Protein AF-A0AAJ1HQI1-F1 (afdb_monomer)

Secondary structure (DSSP, 8-state):
--TTSHHHHTTS-TTTHHHHHHHHHHHHHHHHHHHHHHHHHTTTS--SS-----------------------------PPPSSSEEEE-GGGBS-HHHHTTTT-S--EEEESSS----SSSEEEEEE-TTSSEEEEEETT--EEEEE-----B-

InterPro domains:
  IPR001127 Phosphotransferase system, sugar-specific permease EIIA type 1 [PF00358] (78-149)
  IPR001127 Phosphotransferase system, sugar-specific permease EIIA type 1 [PS51093] (95-154)
  IPR011055 Duplicated hybrid motif [G3DSA:2.70.70.10] (65-152)
  IPR011055 Duplicated hybrid motif [SSF51261] (72-149)
  IPR050890 Phosphotransferase system EIIA component [PTHR45008] (69-149)

Structure (mmCIF, N/CA/C/O backbone):
data_AF-A0AAJ1HQI1-F1
#
_entry.id   AF-A0AAJ1HQI1-F1
#
loop_
_atom_site.group_PDB
_atom_site.id
_atom_site.type_symbol
_atom_site.label_atom_id
_atom_site.label_alt_id
_atom_site.label_comp_id
_atom_site.label_asym_id
_atom_site.label_entity_id
_atom_site.label_seq_id
_atom_site.pdbx_PDB_ins_code
_atom_site.Cartn_x
_atom_site.Cartn_y
_atom_site.Cartn_z
_atom_site.occupancy
_atom_site.B_iso_or_equiv
_atom_site.auth_seq_id
_atom_site.auth_comp_id
_atom_site.auth_asym_id
_atom_site.auth_atom_id
_atom_site.pdbx_PDB_model_num
ATOM 1 N N . MET A 1 1 ? 1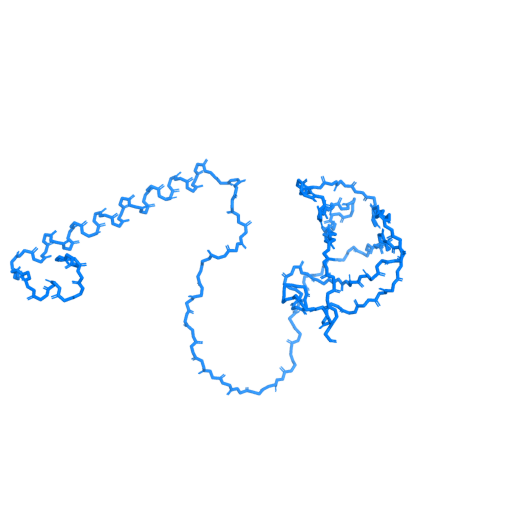7.252 -12.475 -39.059 1.00 40.91 1 MET A N 1
ATOM 2 C CA . MET A 1 1 ? 17.918 -11.509 -38.163 1.00 40.91 1 MET A CA 1
ATOM 3 C C . MET A 1 1 ? 18.613 -10.498 -39.052 1.00 40.91 1 MET A C 1
ATOM 5 O O . MET A 1 1 ? 19.528 -10.877 -39.768 1.00 40.91 1 MET A O 1
ATOM 9 N N . GLY A 1 2 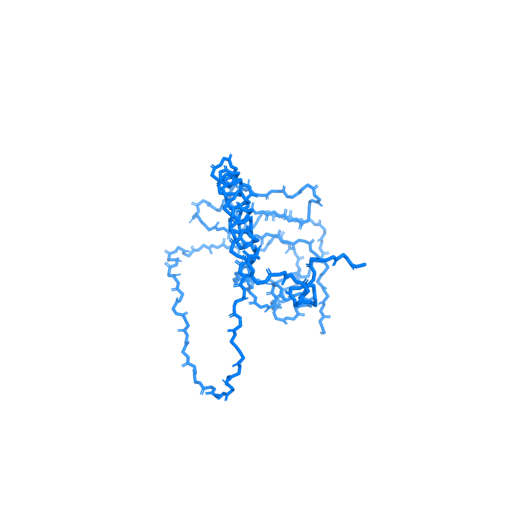? 18.029 -9.302 -39.161 1.00 47.66 2 GLY A N 1
ATOM 10 C CA . GLY A 1 2 ? 18.377 -8.305 -40.177 1.00 47.66 2 GLY A CA 1
ATOM 11 C C . GLY A 1 2 ? 19.727 -7.633 -39.933 1.00 47.66 2 GLY A C 1
ATOM 12 O O . GLY A 1 2 ? 20.328 -7.784 -38.873 1.00 47.66 2 GLY A O 1
ATOM 13 N N . SER A 1 3 ? 20.164 -6.852 -40.916 1.00 51.88 3 SER A N 1
ATOM 14 C CA . SER A 1 3 ? 21.410 -6.070 -40.986 1.00 51.88 3 SER A CA 1
ATOM 15 C C . SER A 1 3 ? 21.609 -5.009 -39.885 1.00 51.88 3 SER A C 1
ATOM 17 O O . SER A 1 3 ? 22.483 -4.163 -40.015 1.00 51.88 3 SER A O 1
ATOM 19 N N . ALA A 1 4 ? 20.820 -5.046 -38.810 1.00 54.47 4 ALA A N 1
ATOM 20 C CA . ALA A 1 4 ? 20.795 -4.069 -37.722 1.00 54.47 4 ALA A CA 1
ATOM 21 C C . ALA A 1 4 ? 21.270 -4.649 -36.370 1.00 54.47 4 ALA A C 1
ATOM 23 O O . ALA A 1 4 ? 20.936 -4.121 -35.316 1.00 54.47 4 ALA A O 1
ATOM 24 N N . GLY A 1 5 ? 21.999 -5.771 -36.373 1.00 62.53 5 GLY A N 1
ATOM 25 C CA . GLY A 1 5 ? 22.680 -6.297 -35.179 1.00 62.53 5 GLY A CA 1
ATOM 26 C C . GLY A 1 5 ? 24.162 -5.905 -35.137 1.00 62.53 5 GLY A C 1
ATOM 27 O O . GLY A 1 5 ? 24.727 -5.541 -36.164 1.00 62.53 5 GLY A O 1
ATOM 28 N N . PHE A 1 6 ? 24.822 -6.068 -33.982 1.00 61.72 6 PHE A N 1
ATOM 29 C CA . PHE A 1 6 ? 26.265 -5.809 -33.786 1.00 61.72 6 PHE A CA 1
ATOM 30 C C . PHE A 1 6 ? 27.164 -6.510 -34.831 1.00 61.72 6 PHE A C 1
ATOM 32 O O . PHE A 1 6 ? 28.185 -5.975 -35.249 1.00 61.72 6 PHE A O 1
ATOM 39 N N . ILE A 1 7 ? 26.734 -7.674 -35.334 1.00 63.72 7 ILE A N 1
ATOM 40 C CA . ILE A 1 7 ? 27.412 -8.419 -36.411 1.00 63.72 7 ILE A CA 1
ATOM 41 C C . ILE A 1 7 ? 27.259 -7.753 -37.797 1.00 63.72 7 ILE A C 1
ATOM 43 O O . ILE A 1 7 ? 28.123 -7.913 -38.653 1.00 63.72 7 ILE A O 1
ATOM 47 N N . GLY A 1 8 ? 26.195 -6.977 -38.030 1.00 62.06 8 GLY A N 1
ATOM 48 C CA . GLY A 1 8 ? 25.938 -6.264 -39.289 1.00 62.06 8 GLY A CA 1
ATOM 49 C C . GLY A 1 8 ? 26.769 -4.989 -39.470 1.00 62.06 8 GLY A C 1
ATOM 50 O O . GLY A 1 8 ? 27.042 -4.602 -40.605 1.00 62.06 8 GLY A O 1
ATOM 51 N N . PHE A 1 9 ? 27.238 -4.380 -38.376 1.00 63.78 9 PHE A N 1
ATOM 52 C CA . PHE A 1 9 ? 28.060 -3.163 -38.403 1.00 63.78 9 PHE A CA 1
ATOM 53 C C . PHE A 1 9 ? 29.417 -3.377 -39.099 1.00 63.78 9 PHE A C 1
ATOM 55 O O . PHE A 1 9 ? 29.901 -2.493 -39.799 1.00 63.78 9 PHE A O 1
ATOM 62 N N . LEU A 1 10 ? 29.988 -4.585 -39.001 1.00 65.56 10 LEU A N 1
ATOM 63 C CA . LEU A 1 10 ? 31.221 -4.967 -39.709 1.00 65.56 10 LEU A CA 1
ATOM 64 C C . LEU A 1 10 ? 31.037 -5.109 -41.230 1.00 65.56 10 LEU A C 1
ATOM 66 O O . LEU A 1 10 ? 32.026 -5.160 -41.957 1.00 65.56 10 LEU A O 1
ATOM 70 N N . SER A 1 11 ? 29.792 -5.193 -41.713 1.00 69.44 11 SER A N 1
ATOM 71 C CA . SER A 1 11 ? 29.471 -5.370 -43.133 1.00 69.44 11 SER A CA 1
ATOM 72 C C . SER A 1 11 ? 29.091 -4.061 -43.839 1.00 69.44 11 SER A C 1
ATOM 74 O O . SER A 1 11 ? 28.780 -4.095 -45.032 1.00 69.44 11 SER A O 1
ATOM 76 N N . ILE A 1 12 ? 29.087 -2.925 -43.129 1.00 71.88 12 ILE A N 1
ATOM 77 C CA . ILE A 1 12 ? 28.773 -1.611 -43.697 1.00 71.88 12 ILE A CA 1
ATOM 78 C C . ILE A 1 12 ? 30.047 -0.973 -44.268 1.00 71.88 12 ILE A C 1
ATOM 80 O O . ILE A 1 12 ? 31.119 -1.032 -43.666 1.00 71.88 12 ILE A O 1
ATOM 84 N N . ASP A 1 13 ? 29.949 -0.364 -45.450 1.00 73.56 13 ASP A N 1
ATOM 85 C CA . ASP A 1 13 ? 31.084 0.322 -46.069 1.00 73.56 13 ASP A CA 1
ATOM 86 C C . ASP A 1 13 ? 31.505 1.513 -45.189 1.00 73.56 13 ASP A C 1
ATOM 88 O O . ASP A 1 13 ? 30.660 2.331 -44.804 1.00 73.56 13 ASP A O 1
ATOM 92 N N . ALA A 1 14 ? 32.803 1.629 -44.881 1.00 73.06 14 ALA A N 1
ATOM 93 C CA . ALA A 1 14 ? 33.358 2.629 -43.962 1.00 73.06 14 ALA A CA 1
ATOM 94 C C . ALA A 1 14 ? 32.999 4.079 -44.344 1.00 73.06 14 ALA A C 1
ATOM 96 O O . ALA A 1 14 ? 32.963 4.959 -43.486 1.00 73.06 14 ALA A O 1
ATOM 97 N N . ARG A 1 15 ? 32.682 4.338 -45.621 1.00 80.44 15 ARG A N 1
ATOM 98 C CA . ARG A 1 15 ? 32.238 5.662 -46.092 1.00 80.44 15 ARG A CA 1
ATOM 99 C C . ARG A 1 15 ? 30.802 6.012 -45.691 1.00 80.44 15 ARG A C 1
ATOM 101 O O . ARG A 1 15 ? 30.464 7.189 -45.655 1.00 80.44 15 ARG A O 1
ATOM 108 N N . SER A 1 16 ? 29.963 5.018 -45.399 1.00 78.94 16 SER A N 1
ATOM 109 C CA . SER A 1 16 ? 28.541 5.190 -45.046 1.00 78.94 16 SER A CA 1
ATOM 110 C C . SER A 1 16 ? 28.269 5.203 -43.535 1.00 78.94 16 SER A C 1
ATOM 112 O O . SER A 1 16 ? 27.206 5.650 -43.107 1.00 78.94 16 SER A O 1
ATOM 114 N N . VAL A 1 17 ? 29.258 4.811 -42.723 1.00 80.12 17 VAL A N 1
ATOM 115 C CA . VAL A 1 17 ? 29.235 4.874 -41.250 1.00 80.12 17 VAL A CA 1
ATOM 116 C C . VAL A 1 17 ? 28.812 6.247 -40.698 1.00 80.12 17 VAL A C 1
ATOM 118 O O . VAL A 1 17 ? 27.937 6.267 -39.832 1.00 80.12 17 VAL A O 1
ATOM 121 N N . PRO A 1 18 ? 29.331 7.403 -41.174 1.00 82.62 18 PRO A N 1
ATOM 122 C CA . PRO A 1 18 ? 28.903 8.698 -40.638 1.00 82.62 18 PRO A CA 1
ATOM 123 C C . PRO A 1 18 ? 27.423 9.008 -40.912 1.00 82.62 18 PRO A C 1
ATOM 125 O O . PRO A 1 18 ? 26.777 9.649 -40.089 1.00 82.62 18 PRO A O 1
ATOM 128 N N . PHE A 1 19 ? 26.863 8.531 -42.029 1.00 84.00 19 PHE A N 1
ATOM 129 C CA . PHE A 1 19 ? 25.437 8.695 -42.332 1.00 84.00 19 PHE A CA 1
ATOM 130 C C . PHE A 1 19 ? 24.566 7.782 -41.457 1.00 84.00 19 PHE A C 1
ATOM 132 O O . PHE A 1 19 ? 23.525 8.208 -40.966 1.00 84.00 19 PHE A O 1
ATOM 139 N N . TYR A 1 20 ? 25.022 6.553 -41.198 1.00 82.00 20 TYR A N 1
ATOM 140 C CA . TYR A 1 20 ? 24.356 5.628 -40.279 1.00 82.00 20 TYR A CA 1
ATOM 141 C C . TYR A 1 20 ? 24.303 6.176 -38.842 1.00 82.00 20 TYR A C 1
ATOM 143 O O . TYR A 1 20 ? 23.225 6.223 -38.252 1.00 82.00 20 TYR A O 1
ATOM 151 N N . LEU A 1 21 ? 25.430 6.672 -38.311 1.00 85.75 21 LEU A N 1
ATOM 152 C CA . LEU A 1 21 ? 25.476 7.285 -36.976 1.00 85.75 21 LEU A CA 1
ATOM 153 C C . LEU A 1 21 ? 24.622 8.556 -36.892 1.00 85.75 21 LEU A C 1
ATOM 155 O O . LEU A 1 21 ? 23.986 8.808 -35.872 1.00 85.75 21 LEU A O 1
ATOM 159 N N . LEU A 1 22 ? 24.549 9.340 -37.973 1.00 89.06 22 LEU A N 1
ATOM 160 C CA . LEU A 1 22 ? 23.653 10.493 -38.040 1.00 89.06 22 LEU A CA 1
ATOM 161 C C . LEU A 1 22 ? 22.180 10.067 -37.912 1.00 89.06 22 LEU A C 1
ATOM 163 O O . LEU A 1 22 ? 21.436 10.672 -37.143 1.00 89.06 22 LEU A O 1
ATOM 167 N N . CYS A 1 23 ? 21.756 9.015 -38.619 1.00 84.06 23 CYS A N 1
ATOM 168 C CA . CYS A 1 23 ? 20.395 8.481 -38.512 1.00 84.06 23 CYS A CA 1
ATOM 169 C C . CYS A 1 23 ? 20.082 7.912 -37.119 1.00 84.06 23 CYS A C 1
ATOM 171 O O . CYS A 1 23 ? 18.964 8.087 -36.629 1.00 84.06 23 CYS A O 1
ATOM 173 N N . GLU A 1 24 ? 21.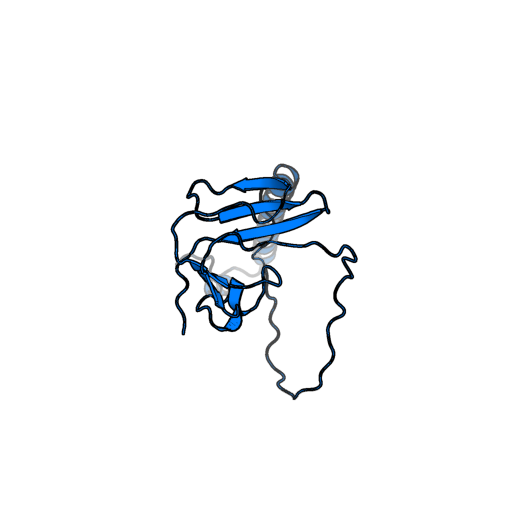050 7.262 -36.472 1.00 86.00 24 GLU A N 1
ATOM 174 C CA . GLU A 1 24 ? 20.916 6.756 -35.103 1.00 86.00 24 GLU A CA 1
ATOM 175 C C . GLU A 1 24 ? 20.690 7.905 -34.111 1.00 86.00 24 GLU A C 1
ATOM 177 O O . GLU A 1 24 ? 19.699 7.902 -33.380 1.00 86.00 24 GLU A O 1
ATOM 182 N N . VAL A 1 25 ? 21.535 8.941 -34.157 1.00 92.12 25 VAL A N 1
ATOM 183 C CA . VAL A 1 25 ? 21.399 10.127 -33.297 1.00 92.12 25 VAL A CA 1
ATOM 184 C C . VAL A 1 25 ? 20.059 10.823 -33.527 1.00 92.12 25 VAL A C 1
ATOM 186 O O . VAL A 1 25 ? 19.375 11.163 -32.565 1.00 92.12 25 VAL A O 1
ATOM 189 N N . ILE A 1 26 ? 19.636 10.990 -34.784 1.00 93.19 26 ILE A N 1
ATOM 190 C CA . ILE A 1 26 ? 18.328 11.580 -35.105 1.00 93.19 26 ILE A CA 1
ATOM 191 C C . ILE A 1 26 ? 17.190 10.750 -34.496 1.00 93.19 26 ILE A C 1
ATOM 193 O O . ILE A 1 26 ? 16.264 11.314 -33.918 1.00 93.19 26 ILE A O 1
ATOM 197 N N . SER A 1 27 ? 17.270 9.421 -34.572 1.00 88.69 27 SER A N 1
ATOM 198 C CA . SER A 1 27 ? 16.248 8.530 -34.012 1.00 88.69 27 SER A CA 1
ATOM 199 C C . SER A 1 27 ? 16.171 8.637 -32.485 1.00 88.69 27 SER A C 1
ATOM 201 O O . SER A 1 27 ? 15.072 8.743 -31.939 1.00 88.69 27 SER A O 1
ATOM 203 N N . PHE A 1 28 ? 17.319 8.691 -31.797 1.00 93.38 28 PHE A N 1
ATOM 204 C CA . PHE A 1 28 ? 17.378 8.909 -30.348 1.00 93.38 28 PHE A CA 1
ATOM 205 C C . PHE A 1 28 ? 16.816 10.271 -29.939 1.00 93.38 28 PHE A C 1
ATOM 207 O O . PHE A 1 28 ? 16.038 10.349 -28.992 1.00 93.38 28 PHE A O 1
ATOM 214 N N . VAL A 1 29 ? 17.162 11.338 -30.665 1.00 95.06 29 VAL A N 1
ATOM 215 C CA . VAL A 1 29 ? 16.659 12.689 -30.381 1.00 95.06 29 VAL A CA 1
ATOM 216 C C . VAL A 1 29 ? 15.146 12.754 -30.573 1.00 95.06 29 VAL A C 1
ATOM 218 O O . VAL A 1 29 ? 14.451 13.293 -29.718 1.00 95.06 29 VAL A O 1
ATOM 221 N N . ILE A 1 30 ? 14.608 12.165 -31.644 1.00 94.06 30 ILE A N 1
ATOM 222 C CA . ILE A 1 30 ? 13.157 12.132 -31.880 1.00 94.06 30 ILE A CA 1
ATOM 223 C C . ILE A 1 30 ? 12.443 11.355 -30.766 1.00 94.06 30 ILE A C 1
ATOM 225 O O . ILE A 1 30 ? 11.464 11.855 -30.215 1.00 94.06 30 ILE A O 1
ATOM 229 N N . ALA A 1 31 ? 12.937 10.171 -30.392 1.00 89.81 31 ALA A N 1
ATOM 230 C CA . ALA A 1 31 ? 12.357 9.381 -29.304 1.00 89.81 31 ALA A CA 1
ATOM 231 C C . ALA A 1 31 ? 12.412 10.120 -27.957 1.00 89.81 31 ALA A C 1
ATOM 233 O O . ALA A 1 31 ? 11.432 10.114 -27.208 1.00 89.81 31 ALA A O 1
ATOM 234 N N . PHE A 1 32 ? 13.528 10.800 -27.674 1.00 92.69 32 PHE A N 1
ATOM 235 C CA . PHE A 1 32 ? 13.696 11.608 -26.471 1.00 92.69 32 PHE A CA 1
ATOM 236 C C . PHE A 1 32 ? 12.719 12.780 -26.446 1.00 92.69 32 PHE A C 1
ATOM 238 O O . PHE A 1 32 ? 12.050 12.970 -25.443 1.00 92.69 32 PHE A O 1
ATOM 245 N N . LEU A 1 33 ? 12.571 13.525 -27.544 1.00 93.56 33 LEU A N 1
ATOM 246 C CA . LEU A 1 33 ? 11.641 14.655 -27.611 1.00 93.56 33 LEU A CA 1
ATOM 247 C C . LEU A 1 33 ? 10.185 14.205 -27.472 1.00 93.56 33 LEU A C 1
ATOM 249 O O . LEU A 1 33 ? 9.433 14.828 -26.731 1.00 93.56 33 LEU A O 1
ATOM 253 N N . ILE A 1 34 ? 9.792 13.106 -28.126 1.00 90.81 34 ILE A N 1
ATOM 254 C CA . ILE A 1 34 ? 8.447 12.536 -27.963 1.00 90.81 34 ILE A CA 1
ATOM 255 C C . ILE A 1 34 ? 8.209 12.169 -26.498 1.00 90.81 34 ILE A C 1
ATOM 257 O O . ILE A 1 34 ? 7.187 12.550 -25.941 1.00 90.81 34 ILE A O 1
ATOM 261 N N . THR A 1 35 ? 9.159 11.484 -25.861 1.00 88.31 35 THR A N 1
ATOM 262 C CA . THR A 1 35 ? 9.049 11.090 -24.448 1.00 88.31 35 THR A CA 1
ATOM 263 C C . THR A 1 35 ? 9.054 12.303 -23.515 1.00 88.31 35 THR A C 1
ATOM 265 O O . THR A 1 35 ? 8.267 12.344 -22.578 1.00 88.31 35 THR A O 1
ATOM 268 N N . PHE A 1 36 ? 9.890 13.308 -23.785 1.00 90.06 36 PHE A N 1
ATOM 269 C CA . PHE A 1 36 ? 10.018 14.527 -22.988 1.00 90.06 36 PHE A CA 1
ATOM 270 C C . PHE A 1 36 ? 8.730 15.355 -23.029 1.00 90.06 36 PHE A C 1
ATOM 272 O O . PHE A 1 36 ? 8.178 15.669 -21.982 1.00 90.06 36 PHE A O 1
ATOM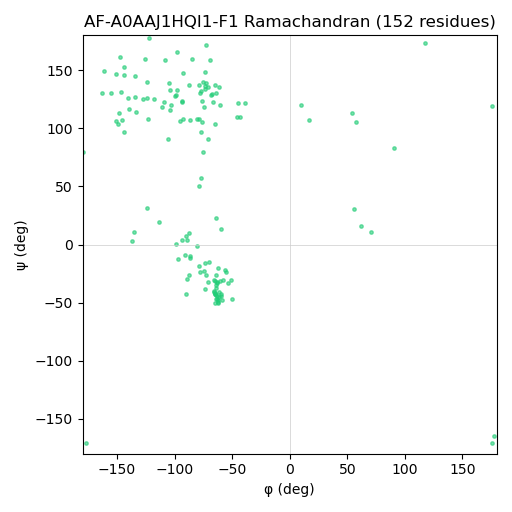 279 N N . PHE A 1 37 ? 8.190 15.627 -24.222 1.00 88.19 37 PHE A N 1
ATOM 280 C CA . PHE A 1 37 ? 6.927 16.359 -24.362 1.00 88.19 37 PHE A CA 1
ATOM 281 C C . PHE A 1 37 ? 5.713 15.539 -23.914 1.00 88.19 37 PHE A C 1
ATOM 283 O O . PHE A 1 37 ? 4.743 16.099 -23.406 1.00 88.19 37 PHE A O 1
ATOM 290 N N . TYR A 1 38 ? 5.739 14.215 -24.080 1.00 85.00 38 TYR A N 1
ATOM 291 C CA . TYR A 1 38 ? 4.710 13.343 -23.517 1.00 85.00 38 TYR A CA 1
ATOM 292 C C . TYR A 1 38 ? 4.739 13.373 -21.984 1.00 85.00 38 TYR A C 1
ATOM 294 O O . TYR A 1 38 ? 3.679 13.478 -21.376 1.00 85.00 38 TYR A O 1
ATOM 302 N N . GLY A 1 39 ? 5.930 13.355 -21.376 1.00 79.38 39 GLY A N 1
ATOM 303 C CA . GLY A 1 39 ? 6.131 13.505 -19.934 1.00 79.38 39 GLY A CA 1
ATOM 304 C C . GLY A 1 39 ? 5.654 14.861 -19.413 1.00 79.38 39 GLY A C 1
ATOM 305 O O . GLY A 1 39 ? 4.839 14.896 -18.502 1.00 79.38 39 GLY A O 1
ATOM 306 N N . GLU A 1 40 ? 6.055 15.961 -20.057 1.00 75.06 40 GLU A N 1
ATOM 307 C CA . GLU A 1 40 ? 5.630 17.323 -19.685 1.00 75.06 40 GLU A CA 1
ATOM 308 C C . GLU A 1 40 ? 4.107 17.526 -19.833 1.00 75.06 40 GLU A C 1
ATOM 310 O O . GLU A 1 40 ? 3.487 18.243 -19.052 1.00 75.06 40 GLU A O 1
ATOM 315 N N . SER A 1 41 ? 3.462 16.868 -20.806 1.00 66.94 41 SER A N 1
ATOM 316 C CA . SER A 1 41 ? 2.002 16.953 -21.006 1.00 66.94 41 SER A CA 1
ATOM 317 C C . SER A 1 41 ? 1.176 15.963 -20.171 1.00 66.94 41 SER A C 1
ATOM 319 O O . SER A 1 41 ? -0.042 16.122 -20.094 1.00 66.94 41 SER A O 1
ATOM 321 N N . HIS A 1 42 ? 1.808 14.975 -19.525 1.00 63.78 42 HIS A N 1
ATOM 322 C CA . HIS A 1 42 ? 1.158 13.963 -18.675 1.00 63.78 42 HIS A CA 1
ATOM 323 C C . HIS A 1 42 ? 1.745 13.924 -17.252 1.00 63.78 42 HIS A C 1
ATOM 325 O O . HIS A 1 42 ? 1.724 12.874 -16.604 1.00 63.78 42 HIS A O 1
ATOM 331 N N . ASP A 1 43 ? 2.206 15.074 -16.747 1.00 57.69 43 ASP A N 1
ATOM 332 C CA . ASP A 1 43 ? 2.894 15.304 -15.457 1.00 57.69 43 ASP A CA 1
ATOM 333 C C . ASP A 1 43 ? 2.043 15.008 -14.190 1.00 57.69 43 ASP A C 1
ATOM 335 O O . ASP A 1 43 ? 2.272 15.534 -13.104 1.00 57.69 43 ASP A O 1
ATOM 339 N N . GLN A 1 44 ? 1.006 14.179 -14.316 1.00 49.53 44 GLN A N 1
ATOM 340 C CA . GLN A 1 44 ? 0.041 13.852 -13.264 1.00 49.53 44 GLN A CA 1
ATOM 341 C C . GLN A 1 44 ? -0.276 12.351 -13.162 1.00 49.53 44 GLN A C 1
ATOM 343 O O . GLN A 1 44 ? -1.228 12.013 -12.469 1.00 49.53 44 GLN A O 1
ATOM 348 N N . LEU A 1 45 ? 0.445 11.432 -13.830 1.00 52.25 45 LEU A N 1
ATOM 349 C CA . LEU A 1 45 ? 0.082 10.001 -13.751 1.00 52.25 45 LEU A CA 1
ATOM 350 C C . LEU A 1 45 ? 1.201 8.971 -13.570 1.00 52.25 45 LEU A C 1
ATOM 352 O O . LEU A 1 45 ? 0.869 7.791 -13.507 1.00 52.25 45 LEU A O 1
ATOM 356 N N . VAL A 1 46 ? 2.480 9.332 -13.424 1.00 51.31 46 VAL A N 1
ATOM 357 C CA . VAL A 1 46 ? 3.491 8.345 -12.995 1.00 51.31 46 VAL A CA 1
ATOM 358 C C . VAL A 1 46 ? 4.631 9.015 -12.233 1.00 51.31 46 VAL A C 1
ATOM 360 O O . VAL A 1 46 ? 5.506 9.625 -12.835 1.00 51.31 46 VAL A O 1
ATOM 363 N N . ASN A 1 47 ? 4.668 8.825 -10.916 1.00 41.62 47 ASN A N 1
ATOM 364 C CA . ASN A 1 47 ? 5.923 8.600 -10.202 1.00 41.62 47 ASN A CA 1
ATOM 365 C C . ASN A 1 47 ? 5.649 7.955 -8.830 1.00 41.62 47 ASN A C 1
ATOM 367 O O . ASN A 1 47 ? 4.622 8.286 -8.238 1.00 41.62 47 ASN A O 1
ATOM 371 N N . PRO A 1 48 ? 6.552 7.118 -8.272 1.00 48.28 48 PRO A N 1
ATOM 372 C CA . PRO A 1 48 ? 7.862 6.726 -8.808 1.00 48.28 48 PRO A CA 1
ATOM 373 C C . PRO A 1 48 ? 8.256 5.271 -8.465 1.00 48.28 48 PRO A C 1
ATOM 375 O O . PRO A 1 48 ? 8.683 5.009 -7.350 1.00 48.28 48 PRO A O 1
ATOM 378 N N . VAL A 1 49 ? 8.245 4.325 -9.406 1.00 42.44 49 VAL A N 1
ATOM 379 C CA . VAL A 1 49 ? 9.133 3.147 -9.304 1.00 42.44 49 VAL A CA 1
ATOM 380 C C . VAL A 1 49 ? 9.544 2.727 -10.717 1.00 42.44 49 VAL A C 1
ATOM 382 O O . VAL A 1 49 ? 8.706 2.583 -11.600 1.00 42.44 49 VAL A O 1
ATOM 385 N N . THR A 1 50 ? 10.851 2.518 -10.889 1.00 33.72 50 THR A N 1
ATOM 386 C CA . THR A 1 50 ? 11.526 1.888 -12.040 1.00 33.72 50 THR A CA 1
ATOM 387 C C . THR A 1 50 ? 11.988 2.799 -13.186 1.00 33.72 50 THR A C 1
ATOM 389 O O . THR A 1 50 ? 11.385 2.842 -14.252 1.00 33.72 50 THR A O 1
ATOM 392 N N . ALA A 1 51 ? 13.164 3.408 -13.000 1.00 33.22 51 ALA A N 1
ATOM 393 C CA . ALA A 1 51 ? 14.304 3.392 -13.938 1.00 33.22 51 ALA A CA 1
ATOM 394 C C . ALA A 1 51 ? 15.403 4.312 -13.362 1.00 33.22 51 ALA A C 1
ATOM 396 O O . ALA A 1 51 ? 15.157 5.488 -13.154 1.00 33.22 51 ALA A O 1
ATOM 397 N N . THR A 1 52 ? 16.625 3.908 -13.032 1.00 28.30 52 THR A N 1
ATOM 398 C CA . THR A 1 52 ? 17.377 2.692 -13.327 1.00 28.30 52 THR A CA 1
ATOM 399 C C . THR A 1 52 ? 18.536 2.611 -12.342 1.00 28.30 52 THR A C 1
ATOM 401 O O . THR A 1 52 ? 19.318 3.549 -12.198 1.00 28.30 52 THR A O 1
ATOM 404 N N . VAL A 1 53 ? 18.652 1.435 -11.737 1.00 35.53 53 VAL A N 1
ATOM 405 C CA . VAL A 1 53 ? 19.900 0.824 -11.296 1.00 35.53 53 VAL A CA 1
ATOM 406 C C . VAL A 1 53 ? 20.949 1.000 -12.400 1.00 35.53 53 VAL A C 1
ATOM 408 O O . VAL A 1 53 ? 20.848 0.391 -13.462 1.00 35.53 53 VAL A O 1
ATOM 411 N N . ALA A 1 54 ? 21.935 1.855 -12.145 1.00 32.56 54 ALA A N 1
ATOM 412 C CA . ALA A 1 54 ? 23.245 1.770 -12.763 1.00 32.56 54 ALA A CA 1
ATOM 413 C C . ALA A 1 54 ? 24.128 0.994 -11.780 1.00 32.56 54 ALA A C 1
ATOM 415 O O . ALA A 1 54 ? 24.435 1.470 -10.691 1.00 32.56 54 ALA A O 1
ATOM 416 N N . GLU A 1 55 ? 24.396 -0.253 -12.149 1.00 36.97 55 GLU A N 1
ATOM 417 C CA . GLU A 1 55 ? 25.636 -0.993 -11.919 1.00 36.97 55 GLU A CA 1
ATOM 418 C C . GLU A 1 55 ? 26.597 -0.421 -10.854 1.00 36.97 55 GLU A C 1
ATOM 420 O O . GLU A 1 55 ? 27.329 0.543 -11.079 1.00 36.97 55 GLU A O 1
ATOM 425 N N . SER A 1 56 ? 26.671 -1.088 -9.703 1.00 30.92 56 SER A N 1
ATOM 426 C CA . SER A 1 56 ? 27.901 -1.116 -8.914 1.00 30.92 56 SER A CA 1
ATOM 427 C C . SER A 1 56 ? 28.040 -2.489 -8.269 1.00 30.92 56 SER A C 1
ATOM 429 O O . SER A 1 56 ? 27.430 -2.793 -7.244 1.00 30.92 56 SER A O 1
ATOM 431 N N . GLU A 1 57 ? 28.811 -3.355 -8.924 1.00 37.94 57 GLU A N 1
ATOM 432 C CA . GLU A 1 57 ? 29.285 -4.593 -8.326 1.00 37.94 57 GLU A CA 1
ATOM 433 C C . GLU A 1 57 ? 30.281 -4.295 -7.192 1.00 37.94 57 GLU A C 1
ATOM 435 O O . GLU A 1 57 ? 31.288 -3.615 -7.368 1.00 37.94 57 GLU A O 1
ATOM 440 N N . THR A 1 58 ? 30.003 -4.917 -6.046 1.00 26.75 58 THR A N 1
ATOM 441 C CA . THR A 1 58 ? 30.960 -5.488 -5.090 1.00 26.75 58 THR A CA 1
ATOM 442 C C . THR A 1 58 ? 32.040 -4.583 -4.479 1.00 26.75 58 THR A C 1
ATOM 444 O O . THR A 1 58 ? 33.157 -4.453 -4.978 1.00 26.75 58 THR A O 1
ATOM 447 N N . LYS A 1 59 ? 31.818 -4.240 -3.201 1.00 32.88 59 LYS A N 1
ATOM 448 C CA . LYS A 1 59 ? 32.783 -4.611 -2.153 1.00 32.88 59 LYS A CA 1
ATOM 449 C C . LYS A 1 59 ? 32.087 -4.853 -0.810 1.00 32.88 59 LYS A C 1
ATOM 451 O O . LYS A 1 59 ? 31.557 -3.938 -0.192 1.00 32.88 59 LYS A O 1
ATOM 456 N N . ILE A 1 60 ? 32.117 -6.108 -0.364 1.00 41.00 60 ILE A N 1
ATOM 457 C CA . ILE A 1 60 ? 31.712 -6.534 0.980 1.00 41.00 60 ILE A CA 1
ATOM 458 C C . ILE A 1 60 ? 32.787 -6.089 1.981 1.00 41.00 60 ILE A C 1
ATOM 460 O O . ILE A 1 60 ? 33.977 -6.312 1.750 1.00 41.00 60 ILE A O 1
ATOM 464 N N . GLY A 1 61 ? 32.362 -5.505 3.105 1.00 31.36 61 GLY A N 1
ATOM 465 C CA . GLY A 1 61 ? 33.238 -5.177 4.229 1.00 31.36 61 GLY A CA 1
ATOM 466 C C . GLY A 1 61 ? 32.521 -4.512 5.406 1.00 31.36 61 GLY A C 1
ATOM 467 O O . GLY A 1 61 ? 32.620 -3.307 5.569 1.00 31.36 61 GLY A O 1
ATOM 468 N N . THR A 1 62 ? 31.847 -5.337 6.212 1.00 27.52 62 THR A N 1
ATOM 469 C CA . THR A 1 62 ? 31.704 -5.263 7.682 1.00 27.52 62 THR A CA 1
ATOM 470 C C . THR A 1 62 ? 31.197 -3.975 8.357 1.00 27.52 62 THR A C 1
ATOM 472 O O . THR A 1 62 ? 31.897 -2.978 8.474 1.00 27.52 62 THR A O 1
ATOM 475 N N . ALA A 1 63 ? 29.997 -4.123 8.933 1.00 40.59 63 ALA A N 1
ATOM 476 C CA . ALA A 1 63 ? 29.430 -3.506 10.137 1.00 40.59 63 ALA A CA 1
ATOM 477 C C . ALA A 1 63 ? 30.187 -2.347 10.813 1.00 40.59 63 ALA A C 1
ATOM 479 O O . ALA A 1 63 ? 31.231 -2.545 11.432 1.00 40.59 63 ALA A O 1
ATOM 480 N N . THR A 1 64 ? 29.528 -1.189 10.886 1.00 26.42 64 THR A N 1
ATOM 481 C CA . THR A 1 64 ? 29.337 -0.438 12.136 1.00 26.42 64 THR A CA 1
ATOM 482 C C . THR A 1 64 ? 28.092 0.433 11.997 1.00 26.42 64 THR A C 1
ATOM 484 O O . THR A 1 64 ? 27.896 1.116 10.997 1.00 26.42 64 THR A O 1
ATOM 487 N N . VAL A 1 65 ? 27.248 0.327 13.019 1.00 47.00 65 VAL A N 1
ATOM 488 C CA . VAL A 1 65 ? 26.023 1.076 13.284 1.00 47.00 65 VAL A CA 1
ATOM 489 C C . VAL A 1 65 ? 26.226 2.573 13.050 1.00 47.00 65 VAL A C 1
ATOM 491 O O . VAL A 1 65 ? 27.051 3.200 13.710 1.00 47.00 65 VAL A O 1
ATOM 494 N N . ALA A 1 66 ? 25.429 3.140 12.153 1.00 37.97 66 ALA A N 1
ATOM 495 C CA . ALA A 1 66 ? 25.080 4.550 12.162 1.00 37.97 66 ALA A CA 1
ATOM 496 C C . ALA A 1 66 ? 23.671 4.680 11.577 1.00 37.97 66 ALA A C 1
ATOM 498 O O . ALA A 1 66 ? 23.447 4.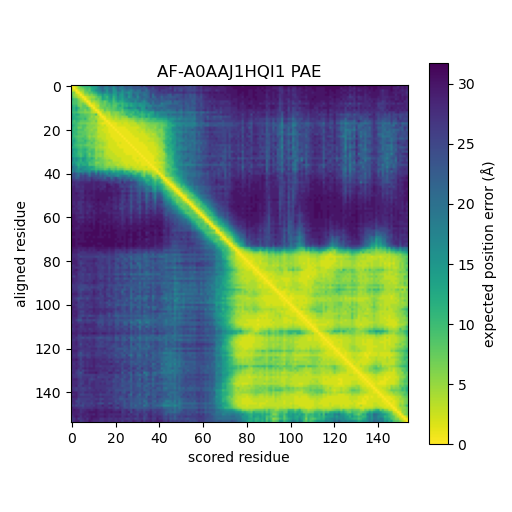519 10.381 1.00 37.97 66 ALA A O 1
ATOM 499 N N . GLU A 1 67 ? 22.736 4.888 12.492 1.00 47.38 67 GLU A N 1
ATOM 500 C CA . GLU A 1 67 ? 21.362 5.323 12.287 1.00 47.38 67 GLU A CA 1
ATOM 501 C C . GLU A 1 67 ? 21.257 6.390 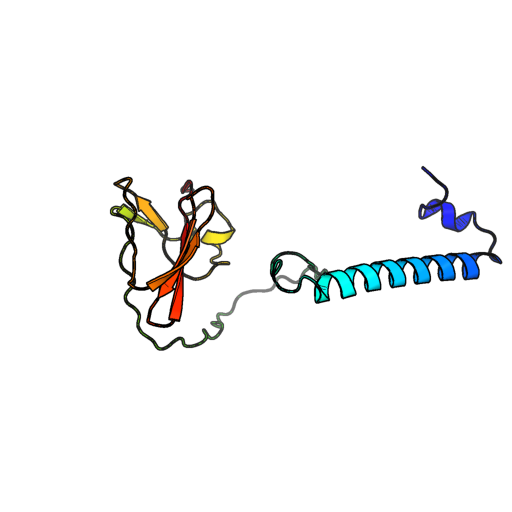11.182 1.00 47.38 67 GLU A C 1
ATOM 503 O O . GLU A 1 67 ? 21.905 7.438 11.293 1.00 47.38 67 GLU A O 1
ATOM 508 N N . PRO A 1 68 ? 20.474 6.175 10.109 1.00 42.34 68 PRO A N 1
ATOM 509 C CA . PRO A 1 68 ? 20.131 7.265 9.220 1.00 42.34 68 PRO A CA 1
ATOM 510 C C . PRO A 1 68 ? 19.096 8.133 9.938 1.00 42.34 68 PRO A C 1
ATOM 512 O O . PRO A 1 68 ? 18.017 7.674 10.303 1.00 42.34 68 PRO A O 1
ATOM 515 N N . ALA A 1 69 ? 19.474 9.389 10.162 1.00 44.06 69 ALA A N 1
ATOM 516 C CA . ALA A 1 69 ? 18.649 10.429 10.752 1.00 44.06 69 ALA A CA 1
ATOM 517 C C . ALA A 1 69 ? 17.242 10.446 10.129 1.00 44.06 69 ALA A C 1
ATOM 519 O O . ALA A 1 69 ? 17.067 10.833 8.971 1.00 44.06 69 ALA A O 1
ATOM 520 N N . GLN A 1 70 ? 16.249 10.031 10.918 1.00 45.50 70 GLN A N 1
ATOM 521 C CA . GLN A 1 70 ? 14.840 10.167 10.575 1.00 45.50 70 GLN A CA 1
ATOM 522 C C . GLN A 1 70 ? 14.489 11.658 10.430 1.00 45.50 70 GLN A C 1
ATOM 524 O O . GLN A 1 70 ? 14.866 12.462 11.292 1.00 45.50 70 GLN A O 1
ATOM 529 N N . PRO A 1 71 ? 13.735 12.060 9.391 1.00 43.28 71 PRO A N 1
ATOM 530 C CA . PRO A 1 71 ? 13.091 13.362 9.392 1.00 43.28 71 PRO A CA 1
ATOM 531 C C . PRO A 1 71 ? 12.129 13.402 10.583 1.00 43.28 71 PRO A C 1
ATOM 533 O O . PRO A 1 71 ? 11.236 12.567 10.715 1.00 43.28 71 PRO A O 1
ATOM 536 N N . SER A 1 72 ? 12.339 14.348 11.495 1.00 44.25 72 SER A N 1
ATOM 537 C CA . SER A 1 72 ? 11.503 14.496 12.679 1.00 44.25 72 SER A CA 1
ATOM 538 C C . SER A 1 72 ? 10.118 15.019 12.284 1.00 44.25 72 SER A C 1
ATOM 540 O O . SER A 1 72 ? 9.885 16.231 12.261 1.00 44.25 72 SER A O 1
ATOM 542 N N . HIS A 1 73 ? 9.173 14.124 12.003 1.00 45.44 73 HIS A N 1
ATOM 543 C CA . HIS A 1 73 ? 7.755 14.464 12.060 1.00 45.44 73 HIS A CA 1
ATOM 544 C C . HIS A 1 73 ? 7.341 14.526 13.536 1.00 45.44 73 HIS A C 1
ATOM 546 O O . HIS A 1 73 ? 6.794 13.594 14.112 1.00 45.44 73 HIS A O 1
ATOM 552 N N . ASN A 1 74 ? 7.655 15.648 14.188 1.00 47.84 74 ASN A N 1
ATOM 553 C CA . ASN A 1 74 ? 7.270 15.925 15.574 1.00 47.84 74 ASN A CA 1
ATOM 554 C C . ASN A 1 74 ? 5.792 16.341 15.669 1.00 47.84 74 ASN A C 1
ATOM 556 O O . ASN A 1 74 ? 5.467 17.414 16.177 1.00 47.84 74 ASN A O 1
ATOM 560 N N . LYS A 1 75 ? 4.886 15.496 15.184 1.00 60.28 75 LYS A N 1
ATOM 561 C CA . LYS A 1 75 ? 3.509 15.461 15.672 1.00 60.28 75 LYS A CA 1
ATOM 562 C C . LYS A 1 75 ? 3.275 14.039 16.143 1.00 60.28 75 LYS A C 1
ATOM 564 O O . LYS A 1 75 ? 3.234 13.114 15.343 1.00 60.28 75 LYS A O 1
ATOM 569 N N . ALA A 1 76 ? 3.194 13.873 17.460 1.00 70.25 76 ALA A N 1
ATOM 570 C CA . ALA A 1 76 ? 2.776 12.612 18.042 1.00 70.25 76 ALA A CA 1
ATOM 571 C C . ALA A 1 76 ? 1.322 12.376 17.628 1.00 70.25 76 ALA A C 1
ATOM 573 O O . ALA A 1 76 ? 0.410 13.028 18.137 1.00 70.25 76 ALA A O 1
ATOM 574 N N . GLU A 1 77 ? 1.128 11.488 16.666 1.00 78.81 77 GLU A N 1
ATOM 575 C CA . GLU A 1 77 ? -0.183 11.080 16.205 1.00 78.81 77 GLU A CA 1
ATOM 576 C C . GLU A 1 77 ? -0.509 9.696 16.757 1.00 78.81 77 GLU A C 1
ATOM 578 O O . GLU A 1 77 ? 0.318 8.788 16.739 1.00 78.81 77 GLU A O 1
ATOM 583 N N . THR A 1 78 ? -1.716 9.548 17.299 1.00 84.94 78 THR A N 1
ATOM 584 C CA . THR A 1 78 ? -2.195 8.259 17.798 1.00 84.94 78 THR A CA 1
ATOM 585 C C . THR A 1 78 ? -2.957 7.563 16.683 1.00 84.94 78 THR A C 1
ATOM 587 O O . THR A 1 78 ? -4.066 7.973 16.351 1.00 84.94 78 THR A O 1
ATOM 590 N N . VAL A 1 79 ? -2.362 6.512 16.127 1.00 87.12 79 VAL A N 1
ATOM 591 C CA . VAL A 1 79 ? -3.000 5.638 15.139 1.00 87.12 79 VAL A CA 1
ATOM 592 C C . VAL A 1 79 ? -3.632 4.460 15.881 1.00 87.12 79 VAL A C 1
ATOM 594 O O . VAL A 1 79 ? -2.952 3.763 16.635 1.00 87.12 79 VAL A O 1
ATOM 597 N N . LEU A 1 80 ? -4.941 4.260 15.717 1.00 90.38 80 LEU A N 1
ATOM 598 C CA . LEU A 1 80 ? -5.663 3.136 16.319 1.00 90.38 80 LEU A CA 1
ATOM 599 C C . LEU A 1 80 ? -5.565 1.887 15.438 1.00 90.38 80 LEU A C 1
ATOM 601 O O . LEU A 1 80 ? -5.329 1.973 14.235 1.00 90.38 80 LEU A O 1
ATOM 605 N N . SER A 1 81 ? -5.793 0.713 16.029 1.00 90.38 81 SER A N 1
ATOM 606 C CA . SER A 1 81 ? -5.850 -0.529 15.255 1.00 90.38 81 SER A CA 1
ATOM 607 C C . SER A 1 81 ? -7.068 -0.519 14.319 1.00 90.38 81 SER A C 1
ATOM 609 O O . SER A 1 81 ? -8.194 -0.408 14.813 1.00 90.38 81 SER A O 1
ATOM 611 N N . PRO A 1 82 ? -6.890 -0.672 12.993 1.00 90.06 82 PRO A N 1
ATOM 612 C CA . PRO A 1 82 ? -7.999 -0.679 12.038 1.00 90.06 82 PRO A CA 1
ATOM 613 C C . PRO A 1 82 ? -8.828 -1.971 12.093 1.00 90.06 82 PRO A C 1
ATOM 615 O O . PRO A 1 82 ? -9.935 -2.016 11.563 1.00 90.06 82 PRO A O 1
ATOM 618 N N . VAL A 1 83 ? -8.310 -3.035 12.709 1.00 91.56 83 VAL A N 1
ATOM 619 C CA . VAL A 1 83 ? -8.988 -4.331 12.820 1.00 91.56 83 VAL A CA 1
ATOM 620 C C . VAL A 1 83 ? -8.684 -4.981 14.166 1.00 91.56 83 VAL A C 1
ATOM 622 O O . VAL A 1 83 ? -7.638 -4.725 14.770 1.00 91.56 83 VAL A O 1
ATOM 625 N N . SER A 1 84 ? -9.595 -5.817 14.659 1.00 90.31 84 SER A N 1
ATOM 626 C CA . SER A 1 84 ? -9.313 -6.633 15.841 1.00 90.31 84 SER A CA 1
ATOM 627 C C . SER A 1 84 ? -8.430 -7.799 15.421 1.00 90.31 84 SER A C 1
ATOM 629 O O . SER A 1 84 ? -8.737 -8.467 14.439 1.00 90.31 84 SER A O 1
ATOM 631 N N . GLY A 1 85 ? -7.345 -8.085 16.135 1.00 89.19 85 GLY A N 1
ATOM 632 C CA . GLY A 1 85 ? -6.417 -9.118 15.682 1.00 89.19 85 GLY A CA 1
ATOM 633 C C . GLY A 1 85 ? -5.171 -9.274 16.538 1.00 89.19 85 GLY A C 1
ATOM 634 O O . GLY A 1 85 ? -5.076 -8.711 17.628 1.00 89.19 85 GLY A O 1
ATOM 635 N N . GLN A 1 86 ? -4.229 -10.065 16.029 1.00 89.06 86 GLN A N 1
ATOM 636 C CA . GLN A 1 86 ? -2.881 -10.187 16.585 1.00 89.06 86 GLN A CA 1
ATOM 637 C C . GLN A 1 86 ? -1.926 -9.327 15.767 1.00 89.06 86 GLN A C 1
ATOM 639 O O . GLN A 1 86 ? -1.897 -9.447 14.543 1.00 89.06 86 GLN A O 1
ATOM 644 N N . ALA A 1 87 ? -1.175 -8.466 16.446 1.00 90.06 87 ALA A N 1
ATOM 645 C CA . ALA A 1 87 ? -0.142 -7.659 15.822 1.00 90.06 87 ALA A CA 1
ATOM 646 C C . ALA A 1 87 ? 1.125 -8.501 15.604 1.00 90.06 87 ALA A C 1
ATOM 648 O O . ALA A 1 87 ? 1.514 -9.292 16.466 1.00 90.06 87 ALA A O 1
ATOM 649 N N . GLU A 1 88 ? 1.737 -8.353 14.437 1.00 88.38 88 GLU A N 1
ATOM 650 C CA . GLU A 1 88 ? 2.933 -9.059 14.001 1.00 88.38 88 GLU A CA 1
ATOM 651 C C . GLU A 1 88 ? 3.918 -8.077 13.362 1.00 88.38 88 GLU A C 1
ATOM 653 O O . GLU A 1 88 ? 3.544 -7.136 12.657 1.00 88.38 88 GLU A O 1
ATOM 658 N N . ASP A 1 89 ? 5.204 -8.340 13.578 1.00 89.81 89 ASP A N 1
ATOM 659 C CA . ASP A 1 89 ? 6.285 -7.545 13.005 1.00 89.81 89 ASP A CA 1
ATOM 660 C C . ASP A 1 89 ? 6.287 -7.663 11.472 1.00 89.81 89 ASP A C 1
ATOM 662 O O . ASP A 1 89 ? 6.157 -8.763 10.921 1.00 89.81 89 ASP A O 1
ATOM 666 N N . LEU A 1 90 ? 6.489 -6.535 10.782 1.00 87.25 90 LEU A N 1
ATOM 667 C CA . LEU A 1 90 ? 6.590 -6.488 9.322 1.00 87.25 90 LEU A CA 1
ATOM 668 C C . LEU A 1 90 ? 7.648 -7.459 8.774 1.00 87.25 90 LEU A C 1
ATOM 670 O O . LEU A 1 90 ? 7.455 -8.042 7.711 1.00 87.25 90 LEU A O 1
ATOM 674 N N . SER A 1 91 ? 8.734 -7.694 9.515 1.00 85.62 91 SER A N 1
ATOM 675 C CA . SER A 1 91 ? 9.819 -8.607 9.131 1.00 85.62 91 SER A CA 1
ATOM 676 C C . SER A 1 91 ? 9.400 -10.074 8.982 1.00 85.62 91 SER A C 1
ATOM 678 O O . SER A 1 91 ? 10.104 -10.839 8.325 1.00 85.62 91 SER A O 1
ATOM 680 N N . LYS A 1 92 ? 8.271 -10.491 9.569 1.00 84.31 92 LYS A N 1
ATOM 681 C CA . LYS A 1 92 ? 7.760 -11.870 9.457 1.00 84.31 92 LYS A CA 1
ATOM 682 C C . LYS A 1 92 ? 6.882 -12.098 8.227 1.00 84.31 92 LYS A C 1
ATOM 684 O O . LYS A 1 92 ? 6.512 -13.242 7.944 1.00 84.31 92 LYS A O 1
ATOM 689 N N . ILE A 1 93 ? 6.514 -11.026 7.530 1.00 85.31 93 ILE A N 1
ATOM 690 C CA . ILE A 1 93 ? 5.663 -11.074 6.345 1.00 85.31 93 ILE A CA 1
ATOM 691 C C . ILE A 1 93 ? 6.502 -11.524 5.150 1.00 85.31 93 ILE A C 1
ATOM 693 O O . ILE A 1 93 ? 7.547 -10.949 4.866 1.00 85.31 93 ILE A O 1
ATOM 697 N N . ASN A 1 94 ? 6.010 -12.506 4.400 1.00 83.12 94 ASN A N 1
ATOM 698 C CA . ASN A 1 94 ? 6.613 -12.968 3.149 1.00 83.12 94 ASN A CA 1
ATOM 699 C C . ASN A 1 94 ? 6.293 -12.029 1.961 1.00 83.12 94 ASN A C 1
ATOM 701 O O . ASN A 1 94 ? 5.787 -12.463 0.926 1.00 83.12 94 ASN A O 1
ATOM 705 N N . ASP A 1 95 ? 6.517 -10.729 2.141 1.00 84.38 95 ASP A N 1
ATOM 706 C CA . ASP A 1 95 ? 6.430 -9.703 1.099 1.00 84.38 95 ASP A CA 1
ATOM 707 C C . ASP A 1 95 ? 7.59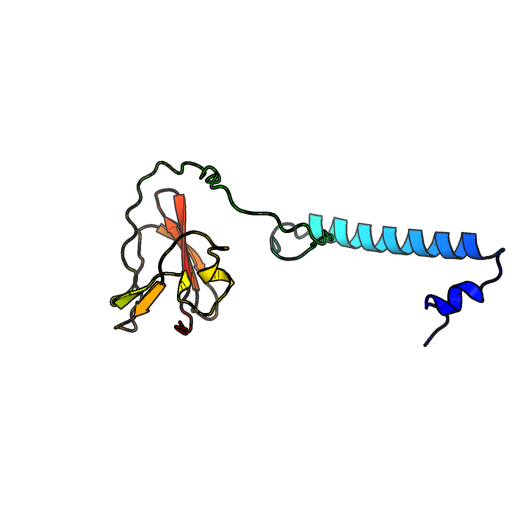0 -8.724 1.301 1.00 84.38 95 ASP A C 1
ATOM 709 O O . ASP A 1 95 ? 7.681 -8.055 2.335 1.00 84.38 95 ASP A O 1
ATOM 713 N N . ASP A 1 96 ? 8.497 -8.654 0.327 1.00 86.31 96 ASP A N 1
ATOM 714 C CA . ASP A 1 96 ? 9.699 -7.818 0.392 1.00 86.31 96 ASP A CA 1
ATOM 715 C C . ASP A 1 96 ? 9.364 -6.328 0.545 1.00 86.31 96 ASP A C 1
ATOM 717 O O . ASP A 1 96 ? 10.099 -5.596 1.204 1.00 86.31 96 ASP A O 1
ATOM 721 N N . VAL A 1 97 ? 8.238 -5.864 -0.009 1.00 85.88 97 VAL A N 1
ATOM 722 C CA . VAL A 1 97 ? 7.847 -4.448 0.045 1.00 85.88 97 VAL A CA 1
ATOM 723 C C . VAL A 1 97 ? 7.547 -4.006 1.473 1.00 85.88 97 VAL A C 1
ATOM 725 O O . VAL A 1 97 ? 7.951 -2.912 1.883 1.00 85.88 97 VAL A O 1
ATOM 728 N N . PHE A 1 98 ? 6.889 -4.869 2.246 1.00 86.88 98 PHE A N 1
ATOM 729 C CA . PHE A 1 98 ? 6.514 -4.587 3.629 1.00 86.88 98 PHE A CA 1
ATOM 730 C C . PHE A 1 98 ? 7.592 -5.014 4.626 1.00 86.88 98 PHE A C 1
ATOM 732 O O . PHE A 1 98 ? 7.922 -4.245 5.526 1.00 86.88 98 PHE A O 1
ATOM 739 N N . SER A 1 99 ? 8.199 -6.189 4.447 1.00 86.38 99 SER A N 1
ATOM 740 C CA . SER A 1 99 ? 9.231 -6.703 5.360 1.00 86.38 99 SER A CA 1
ATOM 741 C C . SER A 1 99 ? 10.510 -5.869 5.361 1.00 86.38 99 SER A C 1
ATOM 743 O O . SER A 1 99 ? 11.150 -5.728 6.404 1.00 86.38 99 SER A O 1
ATOM 745 N N . GLN A 1 100 ? 10.846 -5.245 4.228 1.00 87.31 100 GLN A N 1
ATOM 746 C CA . GLN A 1 100 ? 11.962 -4.302 4.122 1.00 87.31 100 GLN A CA 1
ATOM 747 C C . GLN A 1 100 ? 11.557 -2.855 4.432 1.00 87.31 100 GLN A C 1
ATOM 749 O O . GLN A 1 100 ? 12.386 -1.956 4.298 1.00 87.31 100 GLN A O 1
ATOM 754 N N . LYS A 1 101 ? 10.301 -2.612 4.840 1.00 87.25 101 LYS A N 1
ATOM 755 C CA . LYS A 1 101 ? 9.775 -1.281 5.185 1.00 87.25 101 LYS A CA 1
ATOM 756 C C . LYS A 1 101 ? 9.939 -0.247 4.062 1.00 87.25 101 LYS A C 1
ATOM 758 O O . LYS A 1 101 ? 10.074 0.947 4.322 1.00 87.25 101 LYS A O 1
ATOM 763 N N . MET A 1 102 ? 9.914 -0.683 2.798 1.00 84.50 102 MET A N 1
ATOM 764 C CA . MET A 1 102 ? 10.102 0.218 1.650 1.00 84.50 102 MET A CA 1
ATOM 765 C C . MET A 1 102 ? 8.978 1.256 1.528 1.00 84.50 102 MET A C 1
ATOM 767 O O . MET A 1 102 ? 9.204 2.339 0.998 1.00 84.50 102 MET A O 1
ATOM 771 N N . MET A 1 103 ? 7.784 0.934 2.036 1.00 82.88 103 MET A N 1
ATOM 772 C CA . MET A 1 103 ? 6.614 1.823 2.061 1.00 82.88 103 MET A CA 1
ATOM 773 C C . MET A 1 103 ? 6.481 2.626 3.365 1.00 82.88 103 MET A C 1
ATOM 775 O O . MET A 1 103 ? 5.505 3.351 3.534 1.00 82.88 103 MET A O 1
ATOM 779 N N . GLY A 1 104 ? 7.447 2.502 4.280 1.00 86.19 104 GLY A N 1
ATOM 780 C CA . GLY A 1 104 ? 7.437 3.149 5.589 1.00 86.19 104 GLY A CA 1
ATOM 781 C C . GLY A 1 104 ? 7.419 2.164 6.755 1.00 86.19 104 GLY A C 1
ATOM 782 O O . GLY A 1 104 ? 7.310 0.946 6.587 1.00 86.19 104 GLY A O 1
ATOM 783 N N . ASP A 1 105 ? 7.551 2.720 7.957 1.00 87.81 105 ASP A N 1
ATOM 784 C CA . ASP A 1 105 ? 7.383 1.978 9.201 1.00 87.81 105 ASP A CA 1
ATOM 785 C C . ASP A 1 105 ? 5.902 1.677 9.464 1.00 87.81 105 ASP A C 1
ATOM 787 O O . ASP A 1 105 ? 5.012 2.455 9.123 1.00 87.81 105 ASP A O 1
ATOM 791 N N . GLY A 1 106 ? 5.641 0.546 10.113 1.00 88.62 106 GLY A N 1
ATOM 792 C CA . GLY A 1 106 ? 4.295 0.113 10.454 1.00 88.62 106 GLY A CA 1
ATOM 793 C C . GLY A 1 106 ? 4.294 -1.244 11.144 1.00 88.62 106 GLY A C 1
ATOM 794 O O . GLY A 1 106 ? 5.334 -1.731 11.591 1.00 88.62 106 GLY A O 1
ATOM 795 N N . GLU A 1 107 ? 3.116 -1.855 11.204 1.00 89.06 107 GLU A N 1
ATOM 796 C CA . GLU A 1 107 ? 2.892 -3.158 11.823 1.00 89.06 107 GLU A CA 1
ATOM 797 C C . GLU A 1 107 ? 1.845 -3.938 11.019 1.00 89.06 107 GLU A C 1
ATOM 799 O O . GLU A 1 107 ? 0.927 -3.344 10.446 1.00 89.06 107 GLU A O 1
ATOM 804 N N . ALA A 1 108 ? 1.985 -5.263 10.949 1.00 90.25 108 ALA A N 1
ATOM 805 C CA . ALA A 1 108 ? 0.966 -6.119 10.355 1.00 90.25 108 ALA A CA 1
ATOM 806 C C . ALA A 1 108 ? -0.002 -6.613 11.420 1.00 90.25 108 ALA A C 1
ATOM 808 O O . ALA A 1 108 ? 0.373 -6.860 12.559 1.00 90.25 108 ALA A O 1
ATOM 809 N N . ILE A 1 109 ? -1.261 -6.804 11.037 1.00 90.00 109 ILE A N 1
ATOM 810 C CA . ILE A 1 109 ? -2.279 -7.339 11.937 1.00 90.00 109 ILE A CA 1
ATOM 811 C C . ILE A 1 109 ? -2.940 -8.525 11.254 1.00 90.00 109 ILE A C 1
ATOM 813 O O . ILE A 1 109 ? -3.464 -8.397 10.148 1.00 90.00 109 ILE A O 1
ATOM 817 N N . VAL A 1 110 ? -2.938 -9.677 11.924 1.00 89.12 110 VAL A N 1
ATOM 818 C CA . VAL A 1 110 ? -3.724 -10.845 11.523 1.00 89.12 110 VAL A CA 1
ATOM 819 C C . VAL A 1 110 ? -5.158 -10.633 12.020 1.00 89.12 110 VAL A C 1
ATOM 821 O O . VAL A 1 110 ? -5.385 -10.692 13.235 1.00 89.12 110 VAL A O 1
ATOM 824 N N . PRO A 1 111 ? -6.124 -10.362 11.124 1.00 89.25 111 PRO A N 1
ATOM 825 C CA . PRO A 1 111 ? -7.473 -9.983 11.517 1.00 89.25 111 PRO A CA 1
ATOM 826 C C . PRO A 1 111 ? -8.232 -11.171 12.120 1.00 89.25 111 PRO A C 1
ATOM 828 O O . PRO A 1 111 ? -8.218 -12.281 11.587 1.00 89.25 111 PRO A O 1
ATOM 831 N N . ALA A 1 112 ? -8.921 -10.929 13.230 1.00 86.75 112 ALA A N 1
ATOM 832 C CA . ALA A 1 112 ? -9.859 -11.858 13.854 1.00 86.75 112 ALA A CA 1
ATOM 833 C C . ALA A 1 112 ? -11.275 -11.710 13.273 1.00 86.75 112 ALA A C 1
ATOM 835 O O . ALA A 1 112 ? -12.054 -12.664 13.284 1.00 86.75 112 ALA A O 1
ATOM 836 N N . ASP A 1 113 ? -11.606 -10.523 12.762 1.00 86.31 113 ASP A N 1
ATOM 837 C CA . ASP A 1 113 ? -12.867 -10.191 12.113 1.00 86.31 113 ASP A CA 1
ATOM 838 C C . ASP A 1 113 ? -12.658 -9.591 10.713 1.00 86.31 113 ASP A C 1
ATOM 840 O O . ASP A 1 113 ? -11.587 -9.120 10.350 1.00 86.31 113 ASP A O 1
ATOM 844 N N . GLY A 1 114 ? -13.698 -9.642 9.879 1.00 83.88 114 GLY A N 1
ATOM 845 C CA . GLY A 1 114 ? -13.649 -9.125 8.505 1.00 83.88 114 GLY A CA 1
ATOM 846 C C . GLY A 1 114 ? -14.003 -7.642 8.374 1.00 83.88 114 GLY A C 1
ATOM 847 O O . GLY A 1 114 ? -14.237 -7.183 7.257 1.00 83.88 114 GLY A O 1
ATOM 848 N N . THR A 1 115 ? -14.121 -6.913 9.487 1.00 87.31 115 THR A N 1
ATOM 849 C CA . THR A 1 115 ? -14.557 -5.511 9.479 1.00 87.31 115 THR A CA 1
ATOM 850 C C . THR A 1 115 ? -13.358 -4.606 9.697 1.00 87.31 115 THR A C 1
ATOM 852 O O . THR A 1 115 ? -12.742 -4.638 10.755 1.00 87.31 115 THR A O 1
ATOM 855 N N . ILE A 1 116 ? -13.045 -3.792 8.692 1.00 89.31 116 ILE A N 1
ATOM 856 C CA . ILE A 1 116 ? -11.953 -2.823 8.754 1.00 89.31 116 ILE A CA 1
ATOM 857 C C . ILE A 1 116 ? -12.536 -1.448 9.073 1.00 89.31 116 ILE A C 1
ATOM 859 O O . ILE A 1 116 ? -13.469 -0.990 8.409 1.00 89.31 116 ILE A O 1
ATOM 863 N N . TYR A 1 117 ? -11.974 -0.800 10.085 1.00 90.94 117 TYR A N 1
ATOM 864 C CA . TYR A 1 117 ? -12.329 0.534 10.548 1.00 90.94 117 TYR A CA 1
ATOM 865 C C . TYR A 1 117 ? -11.227 1.534 10.193 1.00 90.94 117 TYR A C 1
ATOM 867 O O . TYR A 1 117 ? -10.074 1.165 9.962 1.00 90.94 117 TYR A O 1
ATOM 875 N N . ALA A 1 118 ? -11.585 2.817 10.153 1.00 91.25 118 ALA A N 1
ATOM 876 C CA . ALA A 1 118 ? -10.602 3.878 9.990 1.00 91.25 118 ALA A CA 1
ATOM 877 C C . ALA A 1 118 ? -9.725 3.971 11.258 1.00 91.25 118 ALA A C 1
ATOM 879 O O . ALA A 1 118 ? -10.275 4.047 12.359 1.00 91.25 118 ALA A O 1
ATOM 880 N N . PRO A 1 119 ? -8.386 3.965 11.129 1.00 89.88 119 PRO A N 1
ATOM 881 C CA . PRO A 1 119 ? -7.476 4.025 12.271 1.00 89.88 119 PRO A CA 1
ATOM 882 C C . PRO A 1 119 ? -7.327 5.444 12.840 1.00 89.88 119 PRO A C 1
ATOM 884 O O . PRO A 1 119 ? -6.876 5.603 13.973 1.00 89.88 119 PRO A O 1
ATOM 887 N N . VAL A 1 120 ? -7.691 6.468 12.061 1.00 91.69 120 VAL A N 1
ATOM 888 C CA . VAL A 1 120 ? -7.628 7.889 12.425 1.00 91.69 120 VAL A CA 1
ATOM 889 C C . VAL A 1 120 ? -8.762 8.667 11.756 1.00 91.69 120 VAL A C 1
ATOM 891 O O . VAL A 1 120 ? -9.321 8.222 10.748 1.00 91.69 120 VAL A O 1
ATOM 894 N N . ASP A 1 121 ? -9.057 9.852 12.287 1.00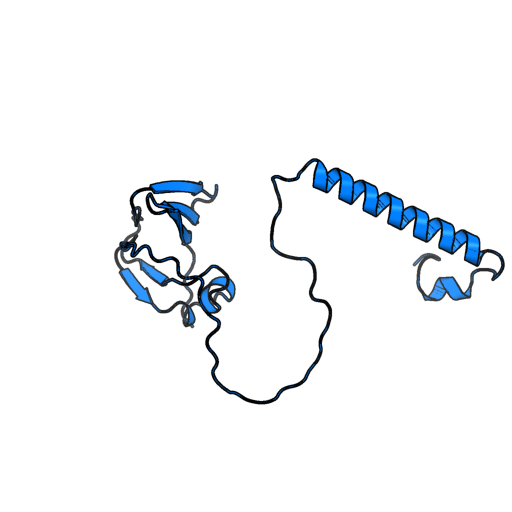 90.81 121 ASP A N 1
ATOM 895 C CA . ASP A 1 121 ? -9.900 10.840 11.617 1.00 90.81 121 ASP A CA 1
ATOM 896 C C . ASP A 1 121 ? -9.104 11.539 10.502 1.00 90.81 121 ASP A C 1
ATOM 898 O O . ASP A 1 121 ? -8.050 12.135 10.741 1.00 90.81 121 ASP A O 1
ATOM 902 N N . GLY A 1 122 ? -9.610 11.484 9.271 1.00 89.06 122 GLY A N 1
ATOM 903 C CA . GLY A 1 122 ? -8.910 12.026 8.112 1.00 89.06 122 GLY A CA 1
ATOM 904 C C . GLY A 1 122 ? -9.703 11.918 6.816 1.00 89.06 122 GLY A C 1
ATOM 905 O O . GLY A 1 122 ? -10.884 11.565 6.808 1.00 89.06 122 GLY A O 1
ATOM 906 N N . GLU A 1 123 ? -9.032 12.222 5.712 1.00 91.00 123 GLU A N 1
ATOM 907 C CA . GLU A 1 123 ? -9.571 12.114 4.359 1.00 91.00 123 GLU A CA 1
ATOM 908 C C . GLU A 1 123 ? -8.995 10.883 3.650 1.00 91.00 123 GLU A C 1
ATOM 910 O O . GLU A 1 123 ? -7.805 10.590 3.755 1.00 91.00 123 GLU A O 1
ATOM 915 N N . ILE A 1 124 ? -9.836 10.152 2.911 1.00 91.19 124 ILE A N 1
ATOM 916 C CA . ILE A 1 124 ? -9.376 9.048 2.061 1.00 91.19 124 ILE A CA 1
ATOM 917 C C . ILE A 1 124 ? -8.801 9.652 0.782 1.00 91.19 124 ILE A C 1
ATOM 919 O O . ILE A 1 124 ? -9.549 10.127 -0.072 1.00 91.19 124 ILE A O 1
ATOM 923 N N . THR A 1 125 ? -7.482 9.601 0.634 1.00 89.88 125 THR A N 1
ATOM 924 C CA . THR A 1 125 ? -6.773 10.132 -0.538 1.00 89.88 125 THR A CA 1
ATOM 925 C C . THR A 1 125 ? -6.633 9.102 -1.649 1.00 89.88 125 THR A C 1
ATOM 927 O O . THR A 1 125 ? -6.635 9.453 -2.828 1.00 89.88 125 THR A O 1
ATOM 930 N N .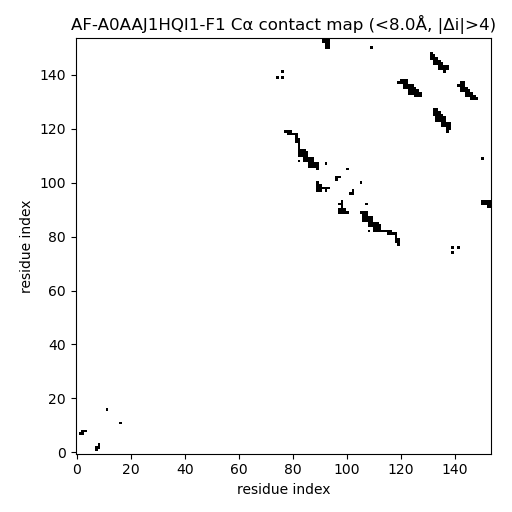 VAL A 1 126 ? -6.564 7.816 -1.293 1.00 88.44 126 VAL A N 1
ATOM 931 C CA . VAL A 1 126 ? -6.416 6.721 -2.255 1.00 88.44 126 VAL A CA 1
ATOM 932 C C . VAL A 1 126 ? -7.390 5.603 -1.916 1.00 88.44 126 VAL A C 1
ATOM 934 O O . VAL A 1 126 ? -7.392 5.074 -0.809 1.00 88.44 126 VAL A O 1
ATOM 937 N N . ALA A 1 127 ? -8.194 5.187 -2.890 1.00 88.44 127 ALA A N 1
ATOM 938 C CA . ALA A 1 127 ? -9.031 3.998 -2.781 1.00 88.44 127 ALA A CA 1
ATOM 939 C C . ALA A 1 127 ? -8.888 3.168 -4.056 1.00 88.44 127 ALA A C 1
ATOM 941 O O . ALA A 1 127 ? -9.289 3.588 -5.143 1.00 88.44 127 ALA A O 1
ATOM 942 N N . TYR A 1 128 ? -8.311 1.975 -3.930 1.00 84.88 128 TYR A N 1
ATOM 943 C CA . TYR A 1 128 ? -8.132 1.093 -5.078 1.00 84.88 128 TYR A CA 1
ATOM 944 C C . TYR A 1 128 ? -9.463 0.437 -5.466 1.00 84.88 128 TYR A C 1
ATOM 946 O O . TYR A 1 128 ? -10.223 -0.014 -4.610 1.00 84.88 128 TYR A O 1
ATOM 954 N N . ALA A 1 129 ? -9.730 0.309 -6.771 1.00 83.38 129 ALA A N 1
ATOM 955 C CA . ALA A 1 129 ? -10.985 -0.259 -7.286 1.00 83.38 129 ALA A CA 1
ATOM 956 C C . ALA A 1 129 ? -11.257 -1.694 -6.790 1.00 83.38 129 ALA A C 1
ATOM 958 O O . ALA A 1 129 ? -12.407 -2.094 -6.607 1.00 83.38 129 ALA A O 1
ATOM 959 N N . THR A 1 130 ? -10.194 -2.459 -6.537 1.00 88.31 130 THR A N 1
ATOM 960 C CA . THR A 1 130 ? -10.235 -3.828 -6.004 1.00 88.31 130 THR A CA 1
ATOM 961 C C . THR A 1 130 ? -10.438 -3.894 -4.487 1.00 88.31 130 THR A C 1
ATOM 963 O O . THR A 1 130 ? -10.530 -4.992 -3.951 1.00 88.31 130 THR A O 1
ATOM 966 N N . LYS A 1 131 ? -10.540 -2.750 -3.790 1.00 85.06 131 LYS A N 1
ATOM 967 C CA . LYS A 1 131 ? -10.882 -2.636 -2.355 1.00 85.06 131 LYS A CA 1
ATOM 968 C C . LYS A 1 131 ? -9.913 -3.308 -1.379 1.00 85.06 131 LYS A C 1
ATOM 970 O O . LYS A 1 131 ? -10.252 -3.502 -0.215 1.00 85.06 131 LYS A O 1
ATOM 975 N N . HIS A 1 132 ? -8.719 -3.646 -1.849 1.00 86.94 132 HIS A N 1
ATOM 976 C CA . HIS A 1 132 ? -7.670 -4.280 -1.057 1.00 86.94 132 HIS A CA 1
ATOM 977 C C . HIS A 1 132 ? -6.724 -3.265 -0.407 1.00 86.94 132 HIS A C 1
ATOM 979 O O . HIS A 1 132 ? -5.894 -3.659 0.392 1.00 86.94 132 HIS A O 1
ATOM 985 N N . ALA A 1 133 ? -6.806 -1.975 -0.739 1.00 89.25 133 ALA A N 1
ATOM 986 C CA . ALA A 1 133 ? -5.956 -0.969 -0.122 1.00 89.25 133 ALA A CA 1
ATOM 987 C C . ALA A 1 133 ? -6.628 0.405 -0.075 1.00 89.25 133 ALA A C 1
ATOM 989 O O . ALA A 1 133 ? -7.398 0.764 -0.977 1.00 89.25 133 ALA A O 1
ATOM 990 N N . TYR A 1 134 ? -6.311 1.154 0.979 1.00 90.56 134 TYR A N 1
ATOM 991 C CA . TYR A 1 134 ? -6.839 2.483 1.263 1.00 90.56 134 TYR A CA 1
ATOM 992 C C . TYR A 1 134 ? -5.722 3.368 1.818 1.00 90.56 134 TYR A C 1
ATOM 994 O O . TYR A 1 134 ? -5.063 2.992 2.784 1.00 90.56 134 TYR A O 1
ATOM 1002 N N . GLY A 1 135 ? -5.510 4.525 1.201 1.00 91.88 135 GLY A N 1
ATOM 1003 C CA . GLY A 1 135 ? -4.649 5.589 1.707 1.00 91.88 135 GLY A CA 1
ATOM 1004 C C . GLY A 1 135 ? -5.491 6.645 2.411 1.00 91.88 135 GLY A C 1
ATOM 1005 O O . GLY A 1 135 ? -6.527 7.063 1.885 1.00 91.88 135 GLY A O 1
ATOM 1006 N N . LEU A 1 136 ? -5.058 7.051 3.598 1.00 91.88 136 LEU A N 1
ATOM 1007 C CA . LEU A 1 136 ? -5.692 8.072 4.416 1.00 91.88 136 LEU A CA 1
ATOM 1008 C C . LEU A 1 136 ? -4.674 9.161 4.733 1.00 91.88 136 LEU A C 1
ATOM 1010 O O . LEU A 1 136 ? -3.528 8.864 5.062 1.00 91.88 136 LEU A O 1
ATOM 1014 N N . THR A 1 137 ? -5.115 10.409 4.694 1.00 90.81 137 THR A N 1
ATOM 1015 C CA . THR A 1 137 ? -4.356 11.538 5.226 1.00 90.81 137 THR A CA 1
ATOM 1016 C C . THR A 1 137 ? -5.071 12.048 6.463 1.00 90.81 137 THR A C 1
ATOM 1018 O O . THR A 1 137 ? -6.230 12.462 6.408 1.00 90.81 137 THR A O 1
ATOM 1021 N N . SER A 1 138 ? -4.384 11.978 7.597 1.00 89.88 138 SER A N 1
ATOM 1022 C CA . SER A 1 138 ? -4.901 12.436 8.880 1.00 89.88 138 SER A CA 1
ATOM 1023 C C . SER A 1 138 ? -5.043 13.954 8.938 1.00 89.88 138 SER A C 1
ATOM 1025 O O . SER A 1 138 ? -4.327 14.688 8.256 1.00 89.88 138 SER A O 1
ATOM 1027 N N . ALA A 1 139 ? -5.886 14.448 9.849 1.00 85.62 139 ALA A N 1
ATOM 1028 C CA . ALA A 1 139 ? -5.934 15.866 10.216 1.00 85.62 139 ALA A CA 1
ATOM 1029 C C . ALA A 1 139 ? -4.574 16.425 10.695 1.00 85.62 139 ALA A C 1
ATOM 1031 O O . ALA A 1 139 ? -4.346 17.635 10.654 1.00 85.62 139 ALA A O 1
ATOM 1032 N N . ASN A 1 140 ? -3.667 15.553 11.145 1.00 83.81 140 ASN A N 1
ATOM 1033 C CA . ASN A 1 140 ? -2.302 15.911 11.533 1.00 83.81 140 ASN A CA 1
ATOM 1034 C C . ASN A 1 140 ? -1.283 15.835 10.384 1.00 83.81 140 ASN A C 1
ATOM 1036 O O . ASN A 1 140 ? -0.099 16.047 10.641 1.00 83.81 140 ASN A O 1
ATOM 1040 N N . GLU A 1 141 ? -1.748 15.613 9.149 1.00 84.06 141 GLU A N 1
ATOM 1041 C CA . GLU A 1 141 ? -0.960 15.496 7.912 1.00 84.06 141 GLU A CA 1
ATOM 1042 C C . GLU A 1 141 ? -0.123 14.209 7.804 1.00 84.06 141 GLU A C 1
ATOM 1044 O O . GLU A 1 141 ? 0.693 14.097 6.893 1.00 84.06 141 GLU A O 1
ATOM 1049 N N . ALA A 1 142 ? -0.323 13.214 8.678 1.00 85.75 142 ALA A N 1
ATOM 1050 C CA . ALA A 1 142 ? 0.280 11.899 8.473 1.00 85.75 142 ALA A CA 1
ATOM 1051 C C . ALA A 1 142 ? -0.427 11.134 7.351 1.00 85.75 142 ALA A C 1
ATOM 1053 O O . ALA A 1 142 ? -1.660 11.084 7.285 1.00 85.75 142 ALA A O 1
ATOM 1054 N N . GLU A 1 143 ? 0.372 10.500 6.500 1.00 88.94 143 GLU A N 1
ATOM 1055 C CA . GLU A 1 143 ? -0.088 9.596 5.453 1.00 88.94 143 GLU A CA 1
ATOM 1056 C C . GLU A 1 143 ? -0.066 8.160 5.976 1.00 88.94 143 GLU A C 1
ATOM 1058 O O . GLU A 1 143 ? 0.957 7.662 6.445 1.00 88.94 143 GLU A O 1
ATOM 1063 N N . ILE A 1 144 ? -1.215 7.494 5.917 1.00 90.44 144 ILE A N 1
ATOM 1064 C CA . ILE A 1 144 ? -1.420 6.147 6.443 1.00 90.44 144 ILE A CA 1
ATOM 1065 C C . ILE A 1 144 ? -1.929 5.266 5.310 1.00 90.44 144 ILE A C 1
ATOM 1067 O O . ILE A 1 144 ? -2.939 5.570 4.676 1.00 90.44 144 ILE A O 1
ATOM 1071 N N . LEU A 1 145 ? -1.252 4.144 5.073 1.00 90.44 145 LEU A N 1
ATOM 1072 C CA . LEU A 1 145 ? -1.645 3.151 4.079 1.00 90.44 145 LEU A CA 1
ATOM 1073 C C . LEU A 1 145 ? -2.142 1.881 4.771 1.00 90.44 145 LEU A C 1
ATOM 1075 O O . LEU A 1 145 ? -1.409 1.234 5.513 1.00 90.44 145 LEU A O 1
ATOM 1079 N N . ILE A 1 146 ? -3.378 1.489 4.474 1.00 90.62 146 ILE A N 1
ATOM 1080 C CA . ILE A 1 146 ? -3.953 0.207 4.880 1.00 90.62 146 ILE A CA 1
ATOM 1081 C C . ILE A 1 146 ? -3.938 -0.712 3.667 1.00 90.62 146 ILE A C 1
ATOM 1083 O O . ILE A 1 146 ? -4.581 -0.414 2.661 1.00 90.62 146 ILE A O 1
ATOM 1087 N N . HIS A 1 147 ? -3.243 -1.843 3.768 1.00 90.25 147 HIS A N 1
ATOM 1088 C CA . HIS A 1 147 ? -3.216 -2.879 2.740 1.00 90.25 147 HIS A CA 1
ATOM 1089 C C . HIS A 1 147 ? -3.785 -4.193 3.292 1.00 90.25 147 HIS A C 1
ATOM 1091 O O . HIS A 1 147 ? -3.337 -4.711 4.309 1.00 90.25 147 HIS A O 1
ATOM 1097 N N . ILE A 1 148 ? -4.787 -4.730 2.606 1.00 88.81 148 ILE A N 1
ATOM 1098 C CA . ILE A 1 148 ? -5.518 -5.955 2.926 1.00 88.81 148 ILE A CA 1
ATOM 1099 C C . ILE A 1 148 ? -5.046 -7.026 1.943 1.00 88.81 148 ILE A C 1
ATOM 1101 O O . ILE A 1 148 ? -5.581 -7.174 0.842 1.00 88.81 148 ILE A O 1
ATOM 1105 N N . GLY A 1 149 ? -4.012 -7.755 2.349 1.00 80.94 149 GLY A N 1
ATOM 1106 C CA . GLY A 1 149 ? -3.388 -8.812 1.560 1.00 80.94 149 GLY A CA 1
ATOM 1107 C C . GLY A 1 149 ? -3.403 -10.163 2.269 1.00 80.94 149 GLY A C 1
ATOM 1108 O O . GLY A 1 149 ? -3.859 -10.307 3.404 1.00 80.94 149 GLY A O 1
ATOM 1109 N N . GLN A 1 150 ? -2.887 -11.180 1.587 1.00 68.94 150 GLN A N 1
ATOM 1110 C CA . GLN A 1 150 ? -2.565 -12.454 2.222 1.00 68.94 150 GLN A CA 1
ATOM 1111 C C . GLN A 1 150 ? -1.271 -12.264 3.021 1.00 68.94 150 GLN A C 1
ATOM 1113 O O . GLN A 1 150 ? -0.194 -12.180 2.440 1.00 68.94 150 GLN A O 1
ATOM 1118 N N . ILE A 1 151 ? -1.367 -12.193 4.349 1.00 65.44 151 ILE A N 1
ATOM 1119 C CA . ILE A 1 151 ? -0.185 -12.234 5.214 1.00 65.44 151 ILE A CA 1
ATOM 1120 C C . ILE A 1 151 ? 0.258 -13.696 5.281 1.00 65.44 151 ILE A C 1
ATOM 1122 O O . ILE A 1 151 ? -0.299 -14.495 6.034 1.00 65.44 151 ILE A O 1
ATOM 1126 N N . GLN A 1 152 ? 1.226 -14.072 4.448 1.00 60.56 152 GLN A N 1
ATOM 1127 C CA . GLN A 1 152 ? 1.885 -15.366 4.568 1.00 60.56 152 GLN A CA 1
ATOM 1128 C C . GLN A 1 152 ? 3.029 -15.191 5.572 1.00 60.56 152 GLN A C 1
ATOM 1130 O O . GLN A 1 152 ? 4.012 -14.512 5.282 1.00 60.56 152 GLN A O 1
ATOM 1135 N N . LEU A 1 153 ? 2.863 -15.739 6.776 1.00 63.03 153 LEU A N 1
ATOM 1136 C CA . LEU A 1 153 ? 3.946 -15.809 7.754 1.00 63.03 153 LEU A CA 1
ATOM 1137 C C . LEU A 1 153 ? 4.949 -16.871 7.295 1.00 63.03 153 LEU A C 1
ATOM 1139 O O . LEU A 1 153 ? 4.541 -17.921 6.786 1.00 63.03 153 LEU A O 1
ATOM 1143 N N . THR A 1 154 ? 6.234 -16.567 7.450 1.00 55.72 154 THR A N 1
ATOM 1144 C CA . THR A 1 154 ? 7.331 -17.478 7.082 1.00 55.72 154 THR A CA 1
ATOM 1145 C C . THR A 1 154 ? 7.608 -18.497 8.182 1.00 55.72 154 THR A C 1
ATOM 1147 O O . THR A 1 154 ? 7.487 -18.125 9.373 1.00 55.72 154 THR A O 1
#

pLDDT: mean 74.02, std 20.24, range [26.42, 95.06]

Radius of gyration: 25.14 Å; Cα contacts (8 Å, |Δi|>4): 128; chains: 1; bounding box: 48×35×64 Å

Sequence (154 aa):
MGSAGFIGFLSIDARSVPFYLLCEVISFVIAFLITFFYGESHDQLVNPVTATVAESETKIGTATVAEPAQPSHNKAETVLSPVSGQAEDLSKINDDVFSQKMMGDGEAIVPADGTIYAPVDGEITVAYATKHAYGLTSANEAEILIHIGQIQLT

Mean predicted aligned error: 17.91 Å

Foldseek 3Di:
DDLPDPVNVVVDDPVCVVVVVVVVVVVVVVVCVVVVVVCVVPVDPDDDDDDDDDDDDDDDDDDDDDDDDDDDPPDPDQFAAQADFDKDAQCQFPDCCRNVQVVHDDIDGDHPDPGGHGRADFDFPDADPVRQKTWTQHPSRDIDIHGRDPRDGD

Solvent-accessible surface area (backbone atoms only — not comparable to full-atom values): 10168 Å² total; per-residue (Å²): 135,68,79,84,43,86,79,30,62,80,72,53,60,80,87,49,49,66,58,51,53,50,55,52,52,51,52,52,51,50,55,48,49,53,52,51,55,50,46,70,74,48,80,82,77,81,84,88,85,91,86,77,92,74,87,79,85,83,82,90,79,81,90,77,95,72,84,78,83,72,82,83,74,87,64,95,71,82,75,47,78,34,49,58,59,49,80,42,64,33,71,48,38,77,40,70,58,55,33,67,36,73,86,48,89,81,71,40,66,54,63,76,58,95,62,80,49,80,36,61,72,60,46,79,78,39,74,48,94,84,71,39,38,40,30,33,35,32,82,85,70,50,78,46,79,48,74,65,71,87,80,47,72,116

Organism: Limosilactobacillus mucosae (NCBI:txid97478)

Nearest PDB structures (foldseek):
  2gpr-assembly1_A  TM=9.405E-01  e=3.066E-06  Mycoplasma capricolum
  1gpr-assembly1_A-2  TM=9.565E-01  e=5.836E-06  Bacillus subtilis
  3our-assembly3_F  TM=9.727E-01  e=2.565E-05  Vibrio vulnificus CMCP6
  4jbw-assembly1_M  TM=9.689E-01  e=1.283E-04  Escherichia coli K-12
  1gla-assembly1_F  TM=9.078E-01  e=1.887E-04  Escherichia coli